Protein AF-A0A1C7N0N5-F1 (afdb_monomer)

pLDDT: mean 73.43, std 24.12, range [35.91, 98.38]

Structure (mmCIF, N/CA/C/O backbone):
data_AF-A0A1C7N0N5-F1
#
_entry.id   AF-A0A1C7N0N5-F1
#
loop_
_atom_site.group_PDB
_atom_site.id
_atom_site.type_symbol
_atom_site.label_atom_id
_atom_site.label_alt_id
_atom_site.label_comp_id
_atom_site.label_asym_id
_atom_site.label_entity_id
_atom_site.label_seq_id
_atom_site.pdbx_PDB_ins_code
_atom_site.Cartn_x
_atom_site.Cartn_y
_atom_site.Cartn_z
_atom_site.occupancy
_atom_site.B_iso_or_equiv
_atom_site.auth_seq_id
_atom_site.auth_comp_id
_atom_site.auth_asym_id
_atom_site.auth_atom_id
_atom_site.pdbx_PDB_model_num
ATOM 1 N N . ASN A 1 1 ? 8.570 -7.344 9.411 1.00 79.69 1 ASN A N 1
ATOM 2 C CA . ASN A 1 1 ? 7.135 -7.336 9.761 1.00 79.69 1 ASN A CA 1
ATOM 3 C C . ASN A 1 1 ? 6.794 -5.935 10.270 1.00 79.69 1 ASN A C 1
ATOM 5 O O . ASN A 1 1 ? 7.453 -5.536 11.221 1.00 79.69 1 ASN A O 1
ATOM 9 N N . PRO A 1 2 ? 5.923 -5.153 9.597 1.00 87.06 2 PRO A N 1
ATOM 10 C CA . PRO A 1 2 ? 5.730 -3.723 9.879 1.00 87.06 2 PRO A CA 1
ATOM 11 C C . PRO A 1 2 ? 4.988 -3.400 11.184 1.00 87.06 2 PRO A C 1
ATOM 13 O O . PRO A 1 2 ? 5.099 -2.277 11.642 1.00 87.06 2 PRO A O 1
ATOM 16 N N . TRP A 1 3 ? 4.263 -4.337 11.790 1.00 93.75 3 TRP A N 1
ATOM 17 C CA . TRP A 1 3 ? 3.596 -4.167 13.089 1.00 93.75 3 TRP A CA 1
ATOM 18 C C . TRP A 1 3 ? 3.550 -5.510 13.817 1.00 93.75 3 TRP A C 1
ATOM 20 O O . TRP A 1 3 ? 3.719 -6.562 13.191 1.00 93.75 3 TRP A O 1
ATOM 30 N N . ARG A 1 4 ? 3.316 -5.501 15.134 1.00 92.75 4 ARG A N 1
ATOM 31 C CA . ARG A 1 4 ? 3.121 -6.748 15.891 1.00 92.75 4 ARG A CA 1
ATOM 32 C C . ARG A 1 4 ? 1.730 -7.312 15.659 1.00 92.75 4 ARG A C 1
ATOM 34 O O . ARG A 1 4 ? 1.590 -8.513 15.439 1.00 92.75 4 ARG A O 1
ATOM 41 N N . LEU A 1 5 ? 0.724 -6.444 15.697 1.00 94.19 5 LEU A N 1
ATOM 42 C CA . LEU A 1 5 ? -0.669 -6.787 15.446 1.00 94.19 5 LEU A CA 1
ATOM 43 C C . LEU A 1 5 ? -1.319 -5.677 14.618 1.00 94.19 5 LEU A C 1
ATOM 45 O O . LEU A 1 5 ? -1.054 -4.500 14.838 1.00 94.19 5 LEU A O 1
ATOM 49 N N . ALA A 1 6 ? -2.182 -6.047 13.672 1.00 92.00 6 ALA A N 1
ATOM 50 C CA . ALA A 1 6 ? -2.980 -5.087 12.912 1.00 92.00 6 ALA A CA 1
ATOM 51 C C . ALA A 1 6 ? -4.173 -4.612 13.760 1.00 92.00 6 ALA A C 1
ATOM 53 O O . ALA A 1 6 ? -5.313 -4.998 13.506 1.00 92.00 6 ALA A O 1
ATOM 54 N N . SER A 1 7 ? -3.881 -3.844 14.809 1.00 93.62 7 SER A N 1
ATOM 55 C CA . SER A 1 7 ? -4.857 -3.385 15.797 1.00 93.62 7 SER A CA 1
ATOM 56 C C . SER A 1 7 ? -4.622 -1.929 16.181 1.00 93.62 7 SER A C 1
ATOM 58 O O . SER A 1 7 ? -3.511 -1.423 16.033 1.00 93.62 7 SER A O 1
ATOM 60 N N . LEU A 1 8 ? -5.663 -1.250 16.668 1.00 93.50 8 LEU A N 1
ATOM 61 C CA . LEU A 1 8 ? -5.609 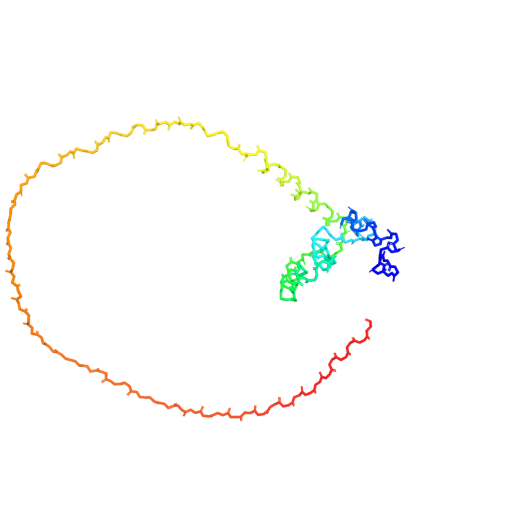0.181 17.003 1.00 93.50 8 LEU A CA 1
ATOM 62 C C . LEU A 1 8 ? -4.710 0.488 18.214 1.00 93.50 8 LEU A C 1
ATOM 64 O O . LEU A 1 8 ? -4.357 1.641 18.444 1.00 93.50 8 LEU A O 1
ATOM 68 N N . GLU A 1 9 ? -4.309 -0.532 18.966 1.00 94.50 9 GLU A N 1
ATOM 69 C CA . GLU A 1 9 ? -3.353 -0.432 20.068 1.00 94.50 9 GLU A CA 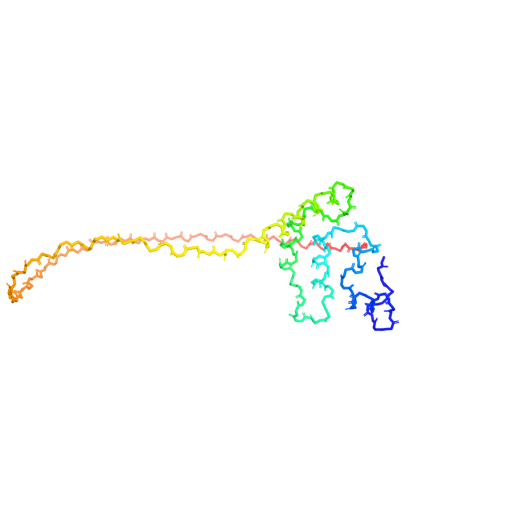1
ATOM 70 C C . GLU A 1 9 ? -1.890 -0.463 19.589 1.00 94.50 9 GLU A C 1
ATOM 72 O O . GLU A 1 9 ? -0.993 -0.116 20.353 1.00 94.50 9 GLU A O 1
ATOM 77 N N . ASP A 1 10 ? -1.621 -0.877 18.343 1.00 95.19 10 ASP A N 1
ATOM 78 C CA . ASP A 1 10 ? -0.271 -0.876 17.770 1.00 95.19 10 ASP A CA 1
ATOM 79 C C . ASP A 1 10 ? 0.016 0.482 17.113 1.00 95.19 10 ASP A C 1
ATOM 81 O O . ASP A 1 10 ? -0.614 0.876 16.126 1.00 95.19 10 ASP A O 1
ATOM 85 N N . GLU A 1 11 ? 1.004 1.200 17.648 1.00 93.50 11 GLU A N 1
ATOM 86 C CA . GLU A 1 11 ? 1.394 2.526 17.159 1.00 93.50 11 GLU A CA 1
ATOM 87 C C . GLU A 1 11 ? 1.794 2.519 15.680 1.00 93.50 11 GLU A C 1
ATOM 89 O O . GLU A 1 11 ? 1.507 3.473 14.954 1.00 93.50 11 GLU A O 1
ATOM 94 N N . THR A 1 12 ? 2.419 1.441 15.197 1.00 93.25 12 THR A N 1
ATOM 95 C CA . THR A 1 12 ? 2.889 1.368 13.809 1.00 93.25 12 THR A CA 1
ATOM 96 C C . THR A 1 12 ? 1.732 1.107 12.852 1.00 93.25 12 THR A C 1
ATOM 98 O O . THR A 1 12 ? 1.683 1.690 11.765 1.00 93.25 12 THR A O 1
ATOM 101 N N . PHE A 1 13 ? 0.756 0.289 13.261 1.00 95.38 13 PHE A N 1
ATOM 102 C CA . PHE A 1 13 ? -0.489 0.126 12.511 1.00 95.38 13 PHE A CA 1
ATOM 103 C C . PHE A 1 13 ? -1.292 1.432 12.473 1.00 95.38 13 PHE A C 1
ATOM 105 O O . PHE A 1 13 ? -1.686 1.874 11.393 1.00 95.38 13 PHE A O 1
ATOM 112 N N . CYS A 1 14 ? -1.450 2.114 13.609 1.00 95.50 14 CYS A N 1
ATOM 113 C CA . CYS A 1 14 ? -2.068 3.441 13.668 1.00 95.50 14 CYS A CA 1
ATOM 114 C C . CYS A 1 14 ? -1.343 4.461 12.780 1.00 95.50 14 CYS A C 1
ATOM 116 O O . CYS A 1 14 ? -1.987 5.203 12.034 1.00 95.50 14 CYS A O 1
ATOM 118 N N . GLY A 1 15 ? -0.009 4.448 12.774 1.00 95.19 15 GLY A N 1
ATOM 119 C CA . GLY A 1 15 ? 0.798 5.266 11.875 1.00 95.19 15 GLY A CA 1
ATOM 120 C C . GLY A 1 15 ? 0.516 4.984 10.396 1.00 95.19 15 GLY A C 1
ATOM 121 O O . GLY A 1 15 ? 0.454 5.917 9.597 1.00 95.19 15 GLY A O 1
ATOM 122 N N . PHE A 1 16 ? 0.283 3.723 10.016 1.00 95.69 16 PHE A N 1
ATOM 123 C CA . PHE A 1 16 ? -0.115 3.366 8.651 1.00 95.69 16 PHE A CA 1
ATOM 124 C C . PHE A 1 16 ? -1.519 3.878 8.295 1.00 95.69 16 PHE A C 1
ATOM 126 O O . PHE A 1 16 ? -1.738 4.325 7.167 1.00 95.69 16 PHE A O 1
ATOM 133 N N . LEU A 1 17 ? -2.462 3.848 9.241 1.00 94.50 17 LEU A N 1
ATOM 134 C CA . LEU A 1 17 ? -3.805 4.398 9.028 1.00 94.50 17 LEU A CA 1
ATOM 135 C C . LEU A 1 17 ? -3.779 5.919 8.829 1.00 94.50 17 LEU A C 1
ATOM 137 O O . LEU A 1 17 ? -4.544 6.440 8.018 1.00 94.50 17 LEU A O 1
ATOM 141 N N . GLN A 1 18 ? -2.885 6.620 9.531 1.00 95.12 18 GLN A N 1
ATOM 142 C CA . GLN A 1 18 ? -2.691 8.066 9.391 1.00 95.12 18 GLN A CA 1
ATOM 143 C C . GLN A 1 18 ? -1.941 8.435 8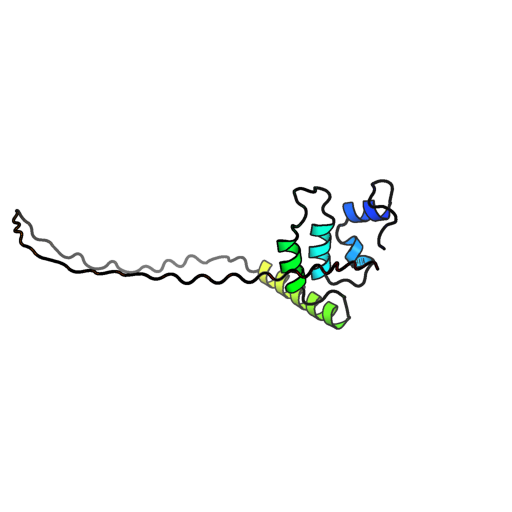.102 1.00 95.12 18 GLN A C 1
ATOM 145 O O . GLN A 1 18 ? -2.371 9.322 7.364 1.00 95.12 18 GLN A O 1
ATOM 150 N N . ASP A 1 19 ? -0.836 7.747 7.801 1.00 95.88 19 ASP A N 1
ATOM 151 C CA . ASP A 1 19 ? -0.086 7.898 6.555 1.00 95.88 19 ASP A CA 1
ATOM 152 C C . ASP A 1 19 ? 0.050 6.549 5.839 1.00 95.88 19 ASP 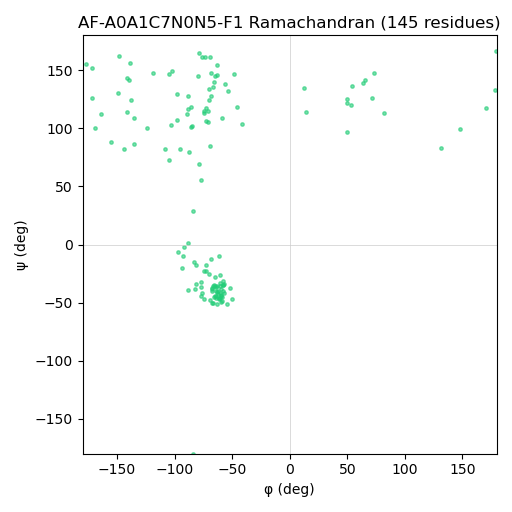A C 1
ATOM 154 O O . ASP A 1 19 ? 0.974 5.776 6.113 1.00 95.88 19 ASP A O 1
ATOM 158 N N . PRO A 1 20 ? -0.778 6.297 4.810 1.00 94.12 20 PRO A N 1
ATOM 159 C CA . PRO A 1 20 ? -0.686 5.073 4.023 1.00 94.12 20 PRO A CA 1
ATOM 160 C C . PRO A 1 20 ? 0.657 4.895 3.292 1.00 94.12 20 PRO A C 1
ATOM 162 O O . PRO A 1 20 ? 0.890 3.852 2.686 1.00 94.12 20 PRO A O 1
ATOM 165 N N . ASN A 1 21 ? 1.534 5.908 3.255 1.00 96.00 21 ASN A N 1
ATOM 166 C CA . ASN A 1 21 ? 2.896 5.785 2.727 1.00 96.00 21 ASN A CA 1
ATOM 167 C C . ASN A 1 21 ? 3.923 5.349 3.773 1.00 96.00 21 ASN A C 1
ATOM 169 O O . ASN A 1 21 ? 5.093 5.235 3.412 1.00 96.00 21 ASN A O 1
ATOM 173 N N . LEU A 1 22 ? 3.529 5.096 5.023 1.00 96.00 22 LEU A N 1
ATOM 174 C CA . LEU A 1 22 ? 4.446 4.661 6.073 1.00 96.00 22 LEU A CA 1
ATOM 175 C C . LEU A 1 22 ? 5.301 3.474 5.614 1.00 96.00 22 LEU A C 1
ATOM 177 O O . LEU A 1 22 ? 6.523 3.532 5.709 1.00 96.00 22 LEU A O 1
ATOM 181 N N . LEU A 1 23 ? 4.681 2.455 5.008 1.00 94.94 23 LEU A N 1
ATOM 182 C CA . LEU A 1 23 ? 5.381 1.264 4.513 1.00 94.94 23 LEU A CA 1
ATOM 183 C C . LEU A 1 23 ? 6.472 1.591 3.484 1.00 94.94 23 LEU A C 1
ATOM 185 O O . LEU A 1 23 ? 7.518 0.957 3.489 1.00 94.94 23 LEU A O 1
ATOM 189 N N . LEU A 1 24 ? 6.266 2.607 2.643 1.00 95.00 24 LEU A N 1
ATOM 190 C CA . LEU A 1 24 ? 7.266 3.069 1.675 1.00 95.00 24 LEU A CA 1
ATOM 191 C C . LEU A 1 24 ? 8.464 3.759 2.347 1.00 95.00 24 LEU A C 1
ATOM 193 O O . LEU A 1 24 ? 9.540 3.820 1.760 1.00 95.00 24 LEU A O 1
ATOM 197 N N . LYS A 1 25 ? 8.269 4.322 3.545 1.00 93.56 25 LYS A N 1
ATOM 198 C CA . LYS A 1 25 ? 9.325 4.982 4.325 1.00 93.56 25 LYS A CA 1
ATOM 199 C C . LYS A 1 25 ? 10.155 3.975 5.116 1.00 93.56 25 LYS A C 1
ATOM 201 O O . LYS A 1 25 ? 11.360 4.158 5.231 1.00 93.56 25 LYS A O 1
ATOM 206 N N . ILE A 1 26 ? 9.512 2.940 5.660 1.00 94.00 26 ILE A N 1
ATOM 207 C CA . ILE A 1 26 ? 10.166 1.953 6.532 1.00 94.00 26 ILE A CA 1
ATOM 208 C C . ILE A 1 26 ? 10.686 0.716 5.788 1.00 94.00 26 ILE A C 1
ATOM 210 O O . ILE A 1 26 ? 11.555 0.022 6.306 1.00 94.00 26 ILE A O 1
ATOM 214 N N . LEU A 1 27 ? 10.176 0.424 4.585 1.00 93.25 27 LEU A N 1
ATOM 215 C CA . LEU A 1 27 ? 10.592 -0.724 3.779 1.00 93.25 27 LEU A CA 1
ATOM 216 C C . LEU A 1 27 ? 11.188 -0.268 2.441 1.00 93.25 27 LEU A C 1
ATOM 218 O O . LEU A 1 27 ? 10.710 0.706 1.853 1.00 93.25 27 LEU A O 1
ATOM 222 N N . PRO A 1 28 ? 12.165 -1.009 1.888 1.00 94.94 28 PRO A N 1
ATOM 223 C CA . PRO A 1 28 ? 12.729 -0.735 0.570 1.00 94.94 28 PRO A CA 1
ATOM 224 C C . PRO A 1 28 ? 11.792 -1.218 -0.551 1.00 94.94 28 PRO A C 1
ATOM 226 O O . PRO A 1 28 ? 12.188 -2.002 -1.406 1.00 94.94 28 PRO A O 1
ATOM 229 N N . ILE A 1 29 ? 10.537 -0.771 -0.561 1.00 96.25 29 ILE A N 1
ATOM 230 C CA . ILE A 1 29 ? 9.518 -1.171 -1.545 1.00 96.25 29 ILE A CA 1
ATOM 231 C C . ILE A 1 29 ? 9.302 -0.090 -2.601 1.00 96.25 29 ILE A C 1
ATOM 233 O O . ILE A 1 29 ? 9.452 1.098 -2.323 1.00 96.25 29 ILE A O 1
ATOM 237 N N . SER A 1 30 ? 8.942 -0.474 -3.823 1.00 96.88 30 SER A N 1
ATOM 238 C CA . SER A 1 30 ? 8.644 0.505 -4.874 1.00 96.88 30 SER A CA 1
ATOM 239 C C . SER A 1 30 ? 7.350 1.285 -4.591 1.00 96.88 30 SER A C 1
ATOM 241 O O . SER A 1 30 ? 6.465 0.852 -3.843 1.00 96.88 30 SER A O 1
ATOM 243 N N . ILE A 1 31 ? 7.188 2.438 -5.245 1.00 96.19 31 ILE A N 1
ATOM 244 C CA . ILE A 1 31 ? 5.938 3.212 -5.226 1.00 96.19 31 ILE A CA 1
ATOM 245 C C . ILE A 1 31 ? 4.787 2.386 -5.802 1.00 96.19 31 ILE A C 1
ATOM 247 O O . ILE A 1 31 ? 3.644 2.526 -5.360 1.00 96.19 31 ILE A O 1
ATOM 251 N N . GLU A 1 32 ? 5.066 1.562 -6.808 1.00 95.88 32 GLU A N 1
ATOM 252 C CA . GLU A 1 32 ? 4.062 0.721 -7.446 1.00 95.88 32 GLU A CA 1
ATOM 253 C C . GLU A 1 32 ? 3.546 -0.351 -6.486 1.00 95.88 32 GLU A C 1
ATOM 255 O O . GLU A 1 32 ? 2.337 -0.419 -6.252 1.00 95.88 32 GLU A O 1
ATOM 260 N N . LEU A 1 33 ? 4.449 -1.088 -5.835 1.00 97.12 33 LEU A N 1
ATOM 261 C CA . LEU A 1 33 ? 4.087 -2.077 -4.828 1.00 97.12 33 LEU A CA 1
ATOM 262 C C . LEU A 1 33 ? 3.351 -1.423 -3.654 1.00 97.12 33 LEU A C 1
ATOM 264 O O . LEU A 1 33 ? 2.319 -1.927 -3.219 1.00 97.12 33 LEU A O 1
ATOM 268 N N . ASN A 1 34 ? 3.795 -0.249 -3.198 1.00 97.06 34 ASN A N 1
ATOM 269 C CA . ASN A 1 34 ? 3.108 0.496 -2.142 1.00 97.06 34 ASN A CA 1
ATOM 270 C C . ASN A 1 34 ? 1.638 0.811 -2.499 1.00 97.06 34 ASN A C 1
ATOM 272 O O . ASN A 1 34 ? 0.769 0.796 -1.630 1.00 97.06 34 ASN A O 1
ATOM 276 N N . ARG A 1 35 ? 1.308 1.056 -3.776 1.00 96.69 35 ARG A N 1
ATOM 277 C CA . ARG A 1 35 ? -0.097 1.236 -4.202 1.00 96.69 35 ARG A CA 1
ATOM 278 C C . ARG A 1 35 ? -0.913 -0.047 -4.069 1.00 96.69 35 ARG A C 1
ATOM 280 O O . ARG A 1 35 ? -2.096 0.039 -3.744 1.00 96.69 35 ARG A O 1
ATOM 287 N N . ILE A 1 36 ? -0.300 -1.200 -4.324 1.00 97.88 36 ILE A N 1
ATOM 288 C CA . ILE A 1 36 ? -0.932 -2.512 -4.155 1.00 97.88 36 ILE A CA 1
ATOM 289 C C . ILE A 1 36 ? -1.138 -2.788 -2.661 1.00 97.88 36 ILE A C 1
ATOM 291 O O . ILE A 1 36 ? -2.255 -3.091 -2.251 1.00 97.88 36 ILE A O 1
ATOM 295 N N . LEU A 1 37 ? -0.114 -2.577 -1.828 1.00 96.88 37 LEU A N 1
ATOM 296 C CA . LEU A 1 37 ? -0.194 -2.794 -0.378 1.00 96.88 37 LEU A CA 1
ATOM 297 C C . LEU A 1 37 ? -1.296 -1.959 0.282 1.00 96.88 37 LEU A C 1
ATOM 299 O O . LEU A 1 37 ? -2.049 -2.480 1.097 1.00 96.88 37 LEU A O 1
ATOM 303 N N . LYS A 1 38 ? -1.479 -0.698 -0.128 1.00 96.38 38 LYS A N 1
ATOM 304 C CA . LYS A 1 38 ? -2.592 0.146 0.352 1.00 96.38 38 LYS A CA 1
ATOM 305 C C . LYS A 1 38 ? -3.975 -0.444 0.084 1.00 96.38 38 LYS A C 1
ATOM 307 O O . LYS A 1 38 ? -4.912 -0.177 0.827 1.00 96.38 38 LYS A O 1
ATOM 312 N N . ARG A 1 39 ? -4.123 -1.197 -1.007 1.00 97.50 39 ARG A N 1
ATOM 313 C CA . ARG A 1 39 ? -5.380 -1.859 -1.375 1.00 97.50 39 ARG A CA 1
ATOM 314 C C . ARG A 1 39 ? -5.572 -3.174 -0.617 1.00 97.50 39 ARG A C 1
ATOM 316 O O . ARG A 1 39 ? -6.706 -3.508 -0.289 1.00 97.50 39 ARG A O 1
ATOM 323 N N . ILE A 1 40 ? -4.482 -3.890 -0.332 1.00 96.81 40 ILE A N 1
ATOM 324 C CA . ILE A 1 40 ? -4.486 -5.111 0.489 1.00 96.81 40 ILE A CA 1
ATOM 325 C C . ILE A 1 40 ? -4.842 -4.770 1.938 1.00 96.81 40 ILE A C 1
ATOM 327 O O . ILE A 1 40 ? -5.767 -5.349 2.499 1.00 96.81 40 ILE A O 1
ATOM 331 N N . PHE A 1 41 ? -4.168 -3.780 2.522 1.00 95.06 41 PHE A N 1
ATOM 332 C CA . PHE A 1 41 ? -4.379 -3.341 3.904 1.00 95.06 41 PHE A CA 1
ATOM 333 C C . PHE A 1 41 ? -5.533 -2.338 4.045 1.00 95.06 41 PHE A C 1
ATOM 335 O O . PHE A 1 41 ? -5.528 -1.485 4.930 1.00 95.06 41 PHE A O 1
ATOM 342 N N . CYS A 1 42 ? -6.534 -2.422 3.165 1.00 94.19 42 CYS A N 1
ATOM 343 C CA . CYS A 1 42 ? -7.755 -1.644 3.315 1.00 94.19 42 CYS A CA 1
ATOM 344 C C . CYS A 1 42 ? -8.547 -2.158 4.530 1.00 94.19 42 CYS A C 1
ATOM 346 O O . CYS A 1 42 ? -8.810 -3.363 4.636 1.00 94.19 42 CYS A O 1
ATOM 348 N N . LEU A 1 43 ? -8.918 -1.237 5.430 1.00 92.62 43 LEU A N 1
ATOM 349 C CA . LEU A 1 43 ? -9.694 -1.543 6.637 1.00 92.62 43 LEU A CA 1
ATOM 350 C C . LEU A 1 43 ? -11.057 -2.143 6.299 1.00 92.62 43 LEU A C 1
ATOM 352 O O . LEU A 1 43 ? -11.443 -3.155 6.873 1.00 92.62 43 LEU A O 1
ATOM 356 N N . ASP A 1 44 ? -11.756 -1.531 5.344 1.00 94.31 44 ASP A N 1
ATOM 357 C CA . ASP A 1 44 ? -13.056 -2.003 4.888 1.00 94.31 44 ASP A CA 1
ATOM 358 C C . ASP A 1 44 ? -12.878 -3.262 4.017 1.00 94.31 44 ASP A C 1
ATOM 360 O O . ASP A 1 44 ? -12.293 -3.175 2.928 1.00 94.31 44 ASP A O 1
ATOM 364 N N . PRO A 1 45 ? -13.370 -4.433 4.462 1.00 94.12 45 PRO A N 1
ATOM 365 C CA . PRO A 1 45 ? -13.225 -5.679 3.721 1.00 94.12 45 PRO A CA 1
ATOM 366 C C . PRO A 1 45 ? -13.964 -5.656 2.378 1.00 94.12 45 PRO A C 1
ATOM 368 O O . PRO A 1 45 ? -13.500 -6.298 1.440 1.00 94.12 45 PRO A O 1
ATOM 371 N N . HIS A 1 46 ? -15.051 -4.888 2.239 1.00 96.06 46 HIS A N 1
ATOM 372 C CA . HIS A 1 46 ? -15.798 -4.782 0.981 1.00 96.06 46 HIS A CA 1
ATOM 373 C C . HIS A 1 46 ? -15.074 -3.928 -0.064 1.00 96.06 46 HIS A C 1
ATOM 375 O O . HIS A 1 46 ? -15.3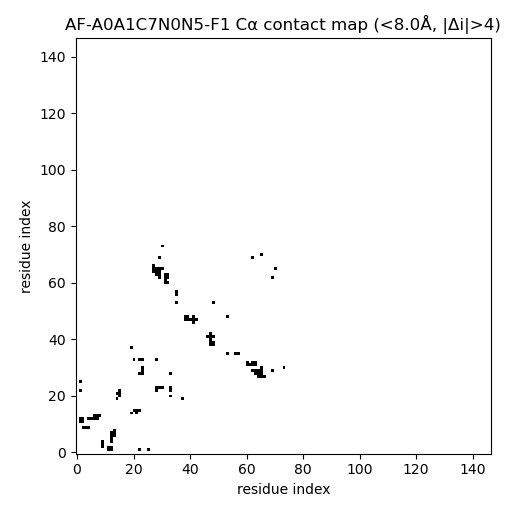15 -4.066 -1.261 1.00 96.06 46 HIS A O 1
ATOM 381 N N . ARG A 1 47 ? -14.172 -3.045 0.377 1.00 95.94 47 ARG A N 1
ATOM 382 C CA . ARG A 1 47 ? -13.342 -2.202 -0.500 1.00 95.94 47 ARG A CA 1
ATOM 383 C C . ARG A 1 47 ? -11.946 -2.773 -0.734 1.00 95.94 47 ARG A C 1
ATOM 385 O O . ARG A 1 47 ? -11.180 -2.209 -1.523 1.00 95.94 47 ARG A O 1
ATOM 392 N N . ARG A 1 48 ? -11.601 -3.856 -0.037 1.00 97.25 48 ARG A N 1
ATOM 393 C CA . ARG A 1 48 ? -10.327 -4.556 -0.183 1.00 97.25 48 ARG A CA 1
ATOM 394 C C . ARG A 1 48 ? -10.218 -5.159 -1.584 1.00 97.25 48 ARG A C 1
ATOM 396 O O . ARG A 1 48 ? -11.205 -5.582 -2.173 1.00 97.25 48 ARG A O 1
ATOM 403 N N . ILE A 1 49 ? -9.000 -5.170 -2.121 1.00 98.00 49 ILE A N 1
ATOM 404 C CA . ILE A 1 49 ? -8.708 -5.749 -3.441 1.00 98.00 49 ILE A CA 1
ATOM 405 C C . ILE A 1 49 ? -9.137 -7.220 -3.520 1.00 98.00 49 ILE A C 1
ATOM 407 O O . ILE A 1 49 ? -8.894 -7.983 -2.584 1.00 98.00 49 ILE A O 1
ATOM 411 N N . THR A 1 50 ? -9.742 -7.619 -4.641 1.00 98.00 50 THR A N 1
ATOM 412 C CA . THR A 1 50 ? -10.059 -9.029 -4.914 1.00 98.00 50 THR A CA 1
ATOM 413 C C . THR A 1 50 ? -8.805 -9.794 -5.336 1.00 98.00 50 THR A C 1
ATOM 415 O O . THR A 1 50 ? -7.812 -9.196 -5.754 1.00 98.00 50 THR A O 1
ATOM 418 N N . LEU A 1 51 ? -8.834 -11.126 -5.259 1.00 98.12 51 LEU A N 1
ATOM 419 C CA . LEU A 1 51 ? -7.693 -11.949 -5.673 1.00 98.12 51 LEU A CA 1
ATOM 420 C C . LEU A 1 51 ? -7.373 -11.797 -7.168 1.00 98.12 51 LEU A C 1
ATOM 422 O O . LEU A 1 51 ? -6.202 -11.665 -7.516 1.00 98.12 51 LEU A O 1
ATOM 426 N N . ASP A 1 52 ? -8.387 -11.717 -8.033 1.00 98.25 52 ASP A N 1
ATOM 427 C CA . ASP A 1 52 ? -8.190 -11.526 -9.478 1.00 98.25 52 ASP A CA 1
ATOM 428 C C . ASP A 1 52 ? -7.531 -10.177 -9.789 1.00 98.25 52 ASP A C 1
ATOM 430 O O . ASP A 1 52 ? -6.582 -10.079 -10.573 1.00 98.25 52 ASP A O 1
ATOM 434 N N . GLU A 1 53 ? -8.003 -9.114 -9.132 1.00 97.94 53 GLU A N 1
ATOM 435 C CA . GLU A 1 53 ? -7.448 -7.773 -9.290 1.00 97.94 53 GLU A CA 1
ATOM 436 C C . GLU A 1 53 ? -6.024 -7.696 -8.720 1.00 97.94 53 GLU A C 1
ATOM 438 O O . GLU A 1 53 ? -5.151 -7.046 -9.304 1.00 97.94 53 GLU A O 1
ATOM 443 N N . LEU A 1 54 ? -5.771 -8.379 -7.600 1.00 98.38 54 LEU A N 1
ATOM 444 C CA . LEU A 1 54 ? -4.451 -8.490 -6.994 1.00 98.38 54 LEU A CA 1
ATOM 445 C C . LEU A 1 54 ? -3.477 -9.205 -7.928 1.00 98.38 54 LEU A C 1
ATOM 447 O O . LEU A 1 54 ? -2.415 -8.650 -8.209 1.00 98.38 54 LEU A O 1
AT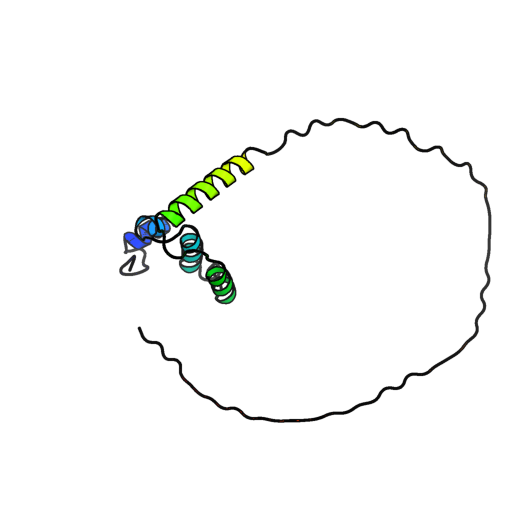OM 451 N N . HIS A 1 55 ? -3.852 -10.374 -8.451 1.00 98.31 55 HIS A N 1
ATOM 452 C CA . HIS A 1 55 ? -3.045 -11.133 -9.402 1.00 98.31 55 HIS A CA 1
ATOM 453 C C . HIS A 1 55 ? -2.688 -10.261 -10.606 1.00 98.31 55 HIS A C 1
ATOM 455 O O . HIS A 1 55 ? -1.514 -10.044 -10.898 1.00 98.31 55 HIS A O 1
ATOM 461 N N . ALA A 1 56 ? -3.690 -9.628 -11.220 1.00 98.19 56 ALA A N 1
ATOM 462 C CA . ALA A 1 56 ? -3.475 -8.759 -12.366 1.00 98.19 56 ALA A CA 1
ATOM 463 C C . ALA A 1 56 ? -2.559 -7.558 -12.051 1.00 98.19 56 ALA A C 1
ATOM 465 O O . ALA A 1 56 ? -1.843 -7.078 -12.931 1.00 98.19 56 ALA A O 1
ATOM 466 N N . ARG A 1 57 ? -2.584 -7.015 -10.828 1.00 97.88 57 ARG A N 1
ATOM 467 C CA . ARG A 1 57 ? -1.677 -5.925 -10.428 1.00 97.88 57 ARG A CA 1
ATOM 468 C C . ARG A 1 57 ? -0.264 -6.403 -10.150 1.00 97.88 57 ARG A C 1
ATOM 470 O O . ARG A 1 57 ? 0.666 -5.728 -10.573 1.00 97.88 57 ARG A O 1
ATOM 477 N N . ILE A 1 58 ? -0.108 -7.538 -9.479 1.00 97.81 58 ILE A N 1
ATOM 478 C CA . ILE A 1 58 ? 1.201 -8.138 -9.217 1.00 97.81 58 ILE A CA 1
ATOM 479 C C . ILE A 1 58 ? 1.880 -8.487 -10.543 1.00 97.81 58 ILE A C 1
ATOM 481 O O . ILE A 1 58 ? 3.025 -8.099 -10.737 1.00 97.81 58 ILE A O 1
ATOM 485 N N . SER A 1 59 ? 1.166 -9.104 -11.493 1.00 97.75 59 SER A N 1
ATOM 486 C CA . SER A 1 59 ? 1.719 -9.441 -12.815 1.00 97.75 59 SER A CA 1
ATOM 487 C C . SER A 1 59 ? 2.181 -8.221 -13.618 1.00 97.75 59 SER A C 1
ATOM 489 O O . SER A 1 59 ? 3.047 -8.348 -14.476 1.00 97.75 59 SER A O 1
ATOM 491 N N . ARG A 1 60 ? 1.598 -7.041 -13.372 1.00 97.06 60 ARG A N 1
ATOM 492 C CA . ARG A 1 60 ? 1.993 -5.784 -14.030 1.00 97.06 60 ARG A CA 1
ATOM 493 C C . ARG A 1 60 ? 3.034 -4.990 -13.244 1.00 97.06 60 ARG A C 1
ATOM 495 O O . ARG A 1 60 ? 3.544 -4.011 -13.778 1.00 97.06 60 ARG A O 1
ATOM 502 N N . CYS A 1 61 ? 3.320 -5.373 -12.001 1.00 96.81 61 CYS A N 1
ATOM 503 C CA . CYS A 1 61 ? 4.251 -4.648 -11.157 1.00 96.81 61 CYS A CA 1
ATOM 504 C C . CYS A 1 61 ? 5.682 -4.915 -11.625 1.00 96.81 61 CYS A C 1
ATOM 506 O O . CYS A 1 61 ? 6.174 -6.037 -11.529 1.00 96.81 61 CYS A O 1
ATOM 508 N N . ALA A 1 62 ? 6.350 -3.882 -12.137 1.00 95.06 62 ALA A N 1
ATOM 509 C CA . ALA A 1 62 ? 7.678 -4.030 -12.732 1.00 95.06 62 ALA A CA 1
ATOM 510 C C . ALA A 1 62 ? 8.778 -4.173 -11.671 1.00 95.06 62 ALA A C 1
ATOM 512 O O . ALA A 1 62 ? 9.788 -4.843 -11.886 1.00 95.06 62 ALA A O 1
ATOM 513 N N . HIS A 1 63 ? 8.588 -3.534 -10.515 1.00 95.38 63 HIS A N 1
ATOM 514 C CA . HIS A 1 63 ? 9.574 -3.503 -9.442 1.00 95.38 63 HIS A CA 1
ATOM 515 C C . HIS A 1 63 ? 8.891 -3.692 -8.094 1.00 95.38 63 HIS A C 1
ATOM 517 O O . HIS A 1 63 ? 8.026 -2.902 -7.728 1.00 95.38 63 HIS A O 1
ATOM 523 N N . PHE A 1 64 ? 9.317 -4.689 -7.320 1.00 95.31 64 PHE A N 1
ATOM 524 C CA . PHE A 1 64 ? 8.847 -4.888 -5.945 1.00 95.31 64 PHE A CA 1
ATOM 525 C C . PHE A 1 64 ? 9.703 -4.107 -4.943 1.00 95.31 64 PHE A C 1
ATOM 527 O O . PHE A 1 64 ? 9.181 -3.471 -4.028 1.00 95.31 64 PHE A O 1
ATOM 534 N N . THR A 1 65 ? 11.014 -4.085 -5.178 1.00 95.88 65 THR A N 1
ATOM 535 C CA . THR A 1 65 ? 12.013 -3.454 -4.311 1.00 95.88 65 THR A CA 1
ATOM 536 C C . THR A 1 65 ? 12.496 -2.140 -4.913 1.00 95.88 65 THR A C 1
ATOM 538 O O . THR A 1 65 ? 12.594 -1.988 -6.132 1.00 95.88 65 THR A O 1
ATOM 541 N N . ARG A 1 66 ? 12.818 -1.177 -4.054 1.00 94.12 66 ARG A N 1
ATOM 542 C CA . ARG A 1 66 ? 13.265 0.159 -4.444 1.00 94.12 66 ARG A CA 1
ATOM 543 C C . ARG A 1 66 ? 14.789 0.259 -4.473 1.00 94.12 66 ARG A C 1
ATOM 545 O O . ARG A 1 66 ? 15.402 0.722 -3.515 1.00 94.12 66 ARG A O 1
ATOM 552 N N . THR A 1 67 ? 15.401 -0.179 -5.570 1.00 95.50 67 THR A N 1
ATOM 553 C CA . THR A 1 67 ? 16.846 0.006 -5.809 1.00 95.50 67 THR A CA 1
ATOM 554 C C . THR A 1 67 ? 17.151 1.438 -6.282 1.00 95.50 67 THR A C 1
ATOM 556 O O . THR A 1 67 ? 16.227 2.143 -6.706 1.00 95.50 67 THR A O 1
ATOM 559 N N . PRO A 1 68 ? 18.416 1.903 -6.253 1.00 94.31 68 PRO A N 1
ATOM 560 C CA . PRO A 1 68 ? 18.790 3.227 -6.760 1.00 94.31 68 PRO A CA 1
ATOM 561 C C . PRO A 1 68 ? 18.309 3.504 -8.193 1.00 94.31 68 PRO A C 1
ATOM 563 O O . PRO A 1 68 ? 17.852 4.606 -8.499 1.00 94.31 68 PRO A O 1
ATOM 566 N N . GLU A 1 69 ? 18.334 2.499 -9.065 1.00 94.81 69 GLU A N 1
ATOM 567 C CA . GLU A 1 69 ? 17.860 2.581 -10.451 1.00 94.81 69 GLU A CA 1
ATOM 568 C C . GLU A 1 69 ? 16.347 2.819 -10.499 1.00 94.81 69 GLU A C 1
ATOM 570 O O . GLU A 1 69 ? 15.872 3.715 -11.203 1.00 94.81 69 GLU A O 1
ATOM 575 N N . VAL A 1 70 ? 15.589 2.073 -9.689 1.00 95.31 70 VAL A N 1
ATOM 576 C CA . VAL A 1 70 ? 14.133 2.225 -9.569 1.00 95.31 70 VAL A CA 1
ATOM 577 C C . VAL A 1 70 ? 13.780 3.609 -9.023 1.00 95.31 70 VAL A C 1
ATOM 579 O O . VAL A 1 70 ? 12.877 4.258 -9.549 1.00 95.31 70 VAL A O 1
ATOM 582 N N . ILE A 1 71 ? 14.525 4.122 -8.035 1.00 94.69 71 ILE A N 1
ATOM 583 C CA . ILE A 1 71 ? 14.334 5.483 -7.498 1.00 94.69 71 ILE A CA 1
ATOM 584 C C . ILE A 1 71 ? 14.497 6.528 -8.604 1.00 94.69 71 ILE A C 1
ATOM 586 O O . ILE A 1 71 ? 13.682 7.453 -8.715 1.00 94.69 71 ILE A O 1
ATOM 590 N N . ARG A 1 72 ? 15.535 6.392 -9.439 1.00 94.75 72 ARG A N 1
ATOM 591 C CA . ARG A 1 72 ? 15.774 7.302 -10.569 1.00 94.75 72 ARG A CA 1
ATOM 592 C C . ARG A 1 72 ? 14.619 7.256 -11.567 1.00 94.75 72 ARG A C 1
ATOM 594 O O . ARG A 1 72 ? 14.111 8.314 -11.946 1.00 94.75 72 ARG A O 1
ATOM 601 N N . TYR A 1 73 ? 14.169 6.059 -11.943 1.00 94.25 73 TYR A N 1
ATOM 602 C CA . TYR A 1 73 ? 13.032 5.876 -12.847 1.00 94.25 73 TYR A CA 1
ATOM 603 C C . TYR A 1 73 ? 11.744 6.498 -12.292 1.00 94.25 73 TYR A C 1
ATOM 605 O O . TYR A 1 73 ? 11.082 7.289 -12.968 1.00 94.25 73 TYR A O 1
ATOM 613 N N . GLU A 1 74 ? 11.406 6.206 -11.038 1.00 93.75 74 GLU A N 1
ATOM 614 C CA . GLU A 1 74 ? 10.229 6.757 -10.370 1.00 93.75 74 GLU A CA 1
ATOM 615 C C . GLU A 1 74 ? 10.268 8.286 -10.306 1.00 93.75 74 GLU A C 1
ATOM 617 O O . GLU A 1 74 ? 9.266 8.946 -10.594 1.00 93.75 74 GLU A O 1
ATOM 622 N N . THR A 1 75 ? 11.429 8.857 -9.973 1.00 93.75 75 THR A N 1
ATOM 623 C CA . THR A 1 75 ? 11.640 10.310 -9.925 1.00 93.75 75 THR A CA 1
ATOM 624 C C . THR A 1 75 ? 11.367 10.939 -11.289 1.00 93.75 75 THR A C 1
ATOM 626 O O . THR A 1 75 ? 10.584 11.887 -11.391 1.00 93.75 75 THR A O 1
ATOM 629 N N . MET A 1 76 ? 11.936 10.369 -12.354 1.00 93.06 76 MET A N 1
ATOM 630 C CA . MET A 1 76 ? 11.709 10.821 -13.727 1.00 93.06 76 MET A CA 1
ATOM 631 C C . MET A 1 76 ? 10.223 10.735 -14.121 1.00 93.06 76 MET A C 1
ATOM 633 O O . MET A 1 76 ? 9.662 11.691 -14.665 1.00 93.06 76 MET A O 1
ATOM 637 N N . MET A 1 77 ? 9.545 9.633 -13.788 1.00 89.19 77 MET A N 1
ATOM 638 C CA . MET A 1 77 ? 8.118 9.449 -14.082 1.00 89.19 77 MET A CA 1
ATOM 639 C C . MET A 1 77 ? 7.218 10.452 -13.345 1.00 89.19 77 MET A C 1
ATOM 641 O O . MET A 1 77 ? 6.260 10.979 -13.922 1.00 89.19 77 MET A O 1
ATOM 645 N N . LEU A 1 78 ? 7.517 10.763 -12.081 1.00 89.50 78 LEU A N 1
ATOM 646 C CA . LEU A 1 78 ? 6.751 11.734 -11.292 1.00 89.50 78 LEU A CA 1
ATOM 647 C C . LEU A 1 78 ? 6.896 13.167 -11.823 1.00 89.50 78 LEU A C 1
ATOM 649 O O . LEU A 1 78 ? 5.902 13.899 -11.884 1.00 89.50 78 LEU A O 1
ATOM 653 N N . LEU A 1 79 ? 8.099 13.563 -12.249 1.00 88.12 79 LEU A N 1
ATOM 654 C CA . LEU A 1 79 ? 8.343 14.874 -12.862 1.00 88.12 79 LEU A CA 1
ATOM 655 C C . LEU A 1 79 ? 7.559 15.038 -14.173 1.00 88.12 79 LEU A C 1
ATOM 657 O O . LEU A 1 79 ? 6.912 16.066 -14.387 1.00 88.12 79 LEU A O 1
ATOM 661 N N . ASN A 1 80 ? 7.524 13.998 -15.009 1.00 81.56 80 ASN A N 1
ATOM 662 C CA . ASN A 1 80 ? 6.763 14.014 -16.261 1.00 81.56 80 ASN A CA 1
ATOM 663 C C . ASN A 1 80 ? 5.252 14.146 -16.018 1.00 81.56 80 ASN A C 1
ATOM 665 O O . ASN A 1 80 ? 4.558 14.862 -16.744 1.00 81.56 80 ASN A O 1
ATOM 669 N N . LYS A 1 81 ? 4.729 13.519 -14.956 1.00 74.81 81 LYS A N 1
ATOM 670 C CA . LYS A 1 81 ? 3.321 13.656 -14.561 1.00 74.81 81 LYS A CA 1
ATOM 671 C C . LYS A 1 81 ? 2.970 15.081 -14.111 1.00 74.81 81 LYS A C 1
ATOM 673 O O . LYS A 1 81 ? 1.867 15.539 -14.403 1.00 74.81 81 LYS A O 1
ATOM 678 N N . LYS A 1 82 ? 3.891 15.798 -13.452 1.00 65.25 82 LYS A N 1
ATOM 679 C CA . LYS A 1 82 ? 3.703 17.218 -13.090 1.00 65.25 82 LYS A CA 1
ATOM 680 C C . LYS A 1 82 ? 3.617 18.117 -14.328 1.00 65.25 82 LYS A C 1
ATOM 682 O O . LYS A 1 82 ? 2.685 18.909 -14.408 1.00 65.25 82 LYS A O 1
ATOM 687 N N . LYS A 1 83 ? 4.492 17.925 -15.323 1.00 61.78 83 LYS A N 1
ATOM 688 C CA . LYS A 1 83 ? 4.484 18.700 -16.584 1.00 61.78 83 LYS A CA 1
ATOM 689 C C . LYS A 1 83 ? 3.207 18.505 -17.417 1.00 61.78 83 LYS A C 1
ATOM 691 O O . LYS A 1 83 ? 2.714 19.450 -18.018 1.00 61.78 83 LYS A O 1
ATOM 696 N N . LYS A 1 84 ? 2.624 17.300 -17.422 1.00 58.12 84 LYS A N 1
ATOM 697 C CA . LYS A 1 84 ? 1.339 17.034 -18.104 1.00 58.12 84 LYS A CA 1
ATOM 698 C C . LYS A 1 84 ? 0.127 17.633 -17.375 1.00 58.12 84 LYS A C 1
ATOM 700 O O . LYS A 1 84 ? -0.903 17.858 -17.996 1.00 58.12 84 LYS A O 1
ATOM 705 N N . LYS A 1 85 ? 0.231 17.902 -16.066 1.00 55.31 85 LYS A N 1
ATOM 706 C CA . LYS A 1 85 ? -0.855 18.491 -15.259 1.00 55.31 85 LYS A CA 1
ATOM 707 C C . LYS A 1 85 ? -0.948 20.021 -15.412 1.00 55.31 85 LYS A C 1
ATOM 709 O O . LYS A 1 85 ? -1.995 20.575 -15.103 1.00 55.31 85 LYS A O 1
ATOM 714 N N . THR A 1 86 ? 0.105 20.678 -15.912 1.00 51.16 86 THR A N 1
ATOM 715 C CA . THR A 1 86 ? 0.164 22.133 -16.169 1.00 51.16 86 THR A CA 1
ATOM 716 C C . THR A 1 86 ? -0.259 22.532 -17.587 1.00 51.16 86 THR A C 1
ATOM 718 O O . THR A 1 86 ? -0.331 23.717 -17.880 1.00 51.16 86 THR A O 1
ATOM 721 N N . MET A 1 87 ? -0.585 21.572 -18.460 1.00 58.19 87 MET A N 1
ATOM 722 C CA . MET A 1 87 ? -1.194 21.826 -19.771 1.00 58.19 87 MET A CA 1
ATOM 723 C C . MET A 1 87 ? -2.687 21.458 -19.737 1.00 58.19 87 MET A C 1
ATOM 725 O O . MET A 1 87 ? -3.104 20.442 -20.284 1.00 58.19 87 MET A O 1
ATOM 729 N N . LYS A 1 88 ? -3.508 22.265 -19.057 1.00 55.44 88 LYS A N 1
ATOM 730 C CA . LYS A 1 88 ? -4.963 22.322 -19.286 1.00 55.44 88 LYS A CA 1
ATOM 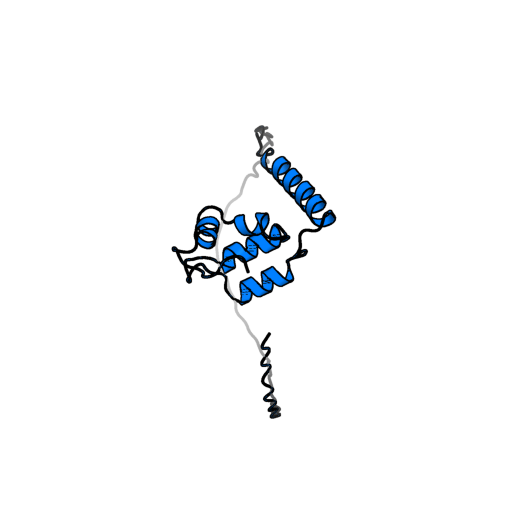731 C C . LYS A 1 88 ? -5.280 23.651 -19.986 1.00 55.44 88 LYS A C 1
ATOM 733 O O . LYS A 1 88 ? -5.560 24.642 -19.334 1.00 55.44 88 LYS A O 1
ATOM 738 N N . ILE A 1 89 ? -5.089 23.624 -21.306 1.00 58.78 89 ILE A N 1
ATOM 739 C CA . ILE A 1 89 ? -5.680 24.410 -22.409 1.00 58.78 89 ILE A CA 1
ATOM 740 C C . ILE A 1 89 ? -6.452 25.695 -22.027 1.00 58.78 89 ILE A C 1
ATOM 742 O O . ILE A 1 89 ? -7.566 25.617 -21.516 1.00 58.78 89 ILE A O 1
ATOM 746 N N . GLN A 1 90 ? -5.927 26.858 -22.434 1.00 55.31 90 GLN A N 1
ATOM 747 C CA . GLN A 1 90 ? -6.756 27.954 -22.951 1.00 55.31 90 GLN A CA 1
ATOM 748 C C . GLN A 1 90 ? -6.877 27.711 -24.464 1.00 55.31 90 GLN A C 1
ATOM 750 O O . GLN A 1 90 ? -5.872 27.744 -25.171 1.00 55.31 90 GLN A O 1
ATOM 755 N N . LEU A 1 91 ? -8.075 27.388 -24.950 1.00 50.41 91 LEU A N 1
ATOM 756 C CA . LEU A 1 91 ? -8.355 27.219 -26.376 1.00 50.41 91 LEU A CA 1
ATOM 757 C C . LEU A 1 91 ? -8.673 28.613 -26.946 1.00 50.41 91 LEU A C 1
ATOM 759 O O . LEU A 1 91 ? -9.634 29.221 -26.472 1.00 50.41 91 LEU A O 1
ATOM 763 N N . PRO A 1 92 ? -7.910 29.168 -27.905 1.00 48.53 92 PRO A N 1
ATOM 764 C CA . PRO A 1 92 ? -8.371 30.346 -28.616 1.00 48.53 92 PRO A CA 1
ATOM 765 C C . PRO A 1 92 ? -9.487 29.907 -29.567 1.00 48.53 92 PRO A C 1
ATOM 767 O O . PRO A 1 92 ? -9.270 29.088 -30.458 1.00 48.53 92 PRO A O 1
ATOM 770 N N . SER A 1 93 ? -10.693 30.426 -29.354 1.00 51.53 93 SER A N 1
ATOM 771 C CA . SER A 1 93 ? -11.810 30.274 -30.282 1.00 51.53 93 SER A CA 1
ATOM 772 C C . SER A 1 93 ? -11.526 31.073 -31.557 1.00 51.53 93 SER A C 1
ATOM 774 O O . SER A 1 93 ? -11.953 32.217 -31.675 1.00 51.53 93 SER A O 1
ATOM 776 N N . THR A 1 94 ? -10.797 30.511 -32.520 1.00 47.50 94 THR A N 1
ATOM 777 C CA . THR A 1 94 ? -10.785 31.039 -33.890 1.00 47.50 94 THR A CA 1
ATOM 778 C C . THR A 1 94 ? -11.969 30.443 -34.644 1.00 47.50 94 THR A C 1
ATOM 780 O O . THR A 1 94 ? -11.959 29.281 -35.042 1.00 47.50 94 THR A O 1
ATOM 783 N N . GLN A 1 95 ? -13.020 31.248 -34.796 1.00 55.59 95 GLN A N 1
ATOM 784 C CA . GLN A 1 95 ? -14.113 31.003 -35.733 1.00 55.59 95 GLN A CA 1
ATOM 785 C C . GLN A 1 95 ? -13.525 30.918 -37.150 1.00 55.59 95 GLN A C 1
ATOM 787 O O . GLN A 1 95 ? -13.052 31.918 -37.686 1.00 55.59 95 GLN A O 1
ATOM 792 N N . LEU A 1 96 ? -13.504 29.721 -37.735 1.00 45.59 96 LEU A N 1
ATOM 793 C CA . LEU A 1 96 ? -13.293 29.539 -39.169 1.00 45.59 96 LEU A CA 1
ATOM 794 C C . LEU A 1 96 ? -14.657 29.683 -39.841 1.00 45.59 96 LEU A C 1
ATOM 796 O O . LEU A 1 96 ? -15.478 28.771 -39.781 1.00 45.59 96 LEU A O 1
ATOM 800 N N . ASP A 1 97 ? -14.898 30.854 -40.418 1.00 58.03 97 ASP A N 1
ATOM 801 C CA . ASP A 1 97 ? -16.086 31.139 -41.215 1.00 58.03 97 ASP A CA 1
ATOM 802 C C . ASP A 1 97 ? -15.951 30.405 -42.562 1.00 58.03 97 ASP A C 1
ATOM 804 O O . ASP A 1 97 ? -15.103 30.748 -43.389 1.00 58.03 97 ASP A O 1
ATOM 808 N N . LEU A 1 98 ? -16.712 29.322 -42.751 1.00 56.81 98 LEU A N 1
ATOM 809 C CA . LEU A 1 98 ? -16.815 28.617 -44.032 1.00 56.81 98 LEU A CA 1
ATOM 810 C C . LEU A 1 98 ? -18.084 29.093 -44.759 1.00 56.81 98 LEU A C 1
ATOM 812 O O . LEU A 1 98 ? -19.164 29.033 -44.167 1.00 56.81 98 LEU A O 1
ATOM 816 N N . PRO A 1 99 ? -18.009 29.500 -46.042 1.00 51.12 99 PRO A N 1
ATOM 817 C CA . PRO A 1 99 ? -19.200 29.868 -46.796 1.00 51.12 99 PRO A CA 1
ATOM 818 C C . PRO A 1 99 ? -20.096 28.642 -47.029 1.00 51.12 99 PRO A C 1
ATOM 820 O O . PRO A 1 99 ? -19.625 27.557 -47.375 1.00 51.12 99 PRO A O 1
ATOM 823 N N . SER A 1 100 ? -21.403 28.826 -46.826 1.00 57.78 100 SER A N 1
ATOM 824 C CA . SER A 1 100 ? -22.419 27.783 -47.010 1.00 57.78 100 SER A CA 1
ATOM 825 C C . SER A 1 100 ? -22.501 27.305 -48.470 1.00 57.78 100 SER A C 1
ATOM 827 O O . SER A 1 100 ? -22.344 28.119 -49.383 1.00 57.78 100 SER A O 1
ATOM 829 N N . PRO A 1 101 ? -22.784 26.010 -48.718 1.00 60.53 101 PRO A N 1
ATOM 830 C CA . PRO A 1 101 ? -22.962 25.492 -50.071 1.00 60.53 101 PRO A CA 1
ATOM 831 C C . PRO A 1 101 ? -24.248 26.045 -50.722 1.00 60.53 101 PRO A C 1
ATOM 833 O O . PRO A 1 101 ? -25.232 26.297 -50.020 1.00 60.53 101 PRO A O 1
ATOM 836 N N . PRO A 1 102 ? -24.263 26.237 -52.055 1.00 60.28 102 PRO A N 1
ATOM 837 C CA . PRO A 1 102 ? -25.404 26.807 -52.769 1.00 60.28 102 PRO A CA 1
ATOM 838 C C . PRO A 1 102 ? -26.633 25.887 -52.712 1.00 60.28 102 PRO A C 1
ATOM 840 O O . PRO A 1 102 ? -26.522 24.668 -52.832 1.00 60.28 102 PRO A O 1
ATOM 843 N N . GLN A 1 103 ? -27.815 26.487 -52.541 1.00 53.03 103 GLN A N 1
ATOM 844 C CA . GLN A 1 103 ? -29.103 25.792 -52.571 1.00 53.03 103 GLN A CA 1
ATOM 845 C C . GLN A 1 103 ? -29.450 25.326 -53.991 1.00 53.03 103 GLN A C 1
ATOM 847 O O . GLN A 1 103 ? -29.387 26.106 -54.942 1.00 53.03 103 GLN A O 1
ATOM 852 N N . THR A 1 104 ? -29.886 24.074 -54.117 1.00 64.31 104 THR A N 1
ATOM 853 C CA . THR A 1 104 ? -30.471 23.522 -55.346 1.00 64.31 104 THR A CA 1
ATOM 854 C C . THR A 1 104 ? -31.990 23.771 -55.350 1.00 64.31 104 THR A C 1
ATOM 856 O O . THR A 1 104 ? -32.643 23.410 -54.367 1.00 64.31 104 THR A O 1
ATOM 859 N N . PRO A 1 105 ? -32.587 24.360 -56.407 1.00 50.81 105 PRO A N 1
ATOM 860 C CA . PRO A 1 105 ? -34.033 24.543 -56.506 1.00 50.81 105 PRO A CA 1
ATOM 861 C C . PRO A 1 105 ? -34.740 23.252 -56.958 1.00 50.81 105 PRO A C 1
ATOM 863 O O . PRO A 1 105 ? -34.189 22.464 -57.725 1.00 50.81 105 PRO A O 1
ATOM 866 N N . GLY A 1 106 ? -35.944 23.033 -56.417 1.00 48.75 106 GLY A N 1
ATOM 867 C CA . GLY A 1 106 ? -36.706 21.781 -56.487 1.00 48.75 106 GLY A CA 1
ATOM 868 C C . GLY A 1 106 ? -37.563 21.556 -57.737 1.00 48.75 106 GLY A C 1
ATOM 869 O O . GLY A 1 106 ? -37.613 22.400 -58.624 1.00 48.75 106 GLY A O 1
ATOM 870 N N . ALA A 1 107 ? -38.244 20.402 -57.757 1.00 42.72 107 ALA A N 1
ATOM 871 C CA . ALA A 1 107 ? -39.509 20.150 -58.460 1.00 42.72 107 ALA A CA 1
ATOM 872 C C . ALA A 1 107 ? -40.109 18.785 -58.031 1.00 42.72 107 ALA A C 1
ATOM 874 O O . ALA A 1 107 ? -39.642 17.721 -58.422 1.00 42.72 107 ALA A O 1
ATOM 875 N N . ASP A 1 108 ? -41.081 18.851 -57.127 1.00 44.12 108 ASP A N 1
ATOM 876 C CA . ASP A 1 108 ? -42.475 18.403 -57.259 1.00 44.12 108 ASP A CA 1
ATOM 877 C C . ASP A 1 108 ? -42.850 16.996 -57.783 1.00 44.12 108 ASP A C 1
ATOM 879 O O . ASP A 1 108 ? -42.694 16.686 -58.957 1.00 44.12 108 ASP A O 1
ATOM 883 N N . ASN A 1 109 ? -43.651 16.316 -56.939 1.00 44.16 109 ASN A N 1
ATOM 884 C CA . ASN A 1 109 ? -44.802 15.451 -57.280 1.00 44.16 109 ASN A CA 1
ATOM 885 C C . ASN A 1 109 ? -44.476 14.064 -57.903 1.00 44.16 109 ASN A C 1
ATOM 887 O O . ASN A 1 109 ? -43.531 13.919 -58.652 1.00 44.16 109 ASN A O 1
ATOM 891 N N . ARG A 1 110 ? -45.208 12.961 -57.709 1.00 40.75 110 ARG A N 1
ATOM 892 C CA . ARG A 1 110 ? -46.372 12.544 -56.908 1.00 40.75 110 ARG A CA 1
ATOM 893 C C . ARG A 1 110 ? -46.465 11.015 -57.114 1.00 40.75 110 ARG A C 1
ATOM 895 O O . ARG A 1 110 ? -46.198 10.537 -58.204 1.00 40.75 110 ARG A O 1
ATOM 902 N N . SER A 1 111 ? -47.009 10.309 -56.123 1.00 44.50 111 SER A N 1
ATOM 903 C CA . SER A 1 111 ? -47.873 9.120 -56.278 1.00 44.50 111 SER A CA 1
ATOM 904 C C . SER A 1 111 ? -47.340 7.744 -56.740 1.00 44.50 111 SER A C 1
ATOM 906 O O . SER A 1 111 ? -46.913 7.546 -57.866 1.00 44.50 111 SER A O 1
ATOM 908 N N . LEU A 1 112 ? -47.675 6.782 -55.862 1.00 39.78 112 LEU A N 1
ATOM 909 C CA . LEU A 1 112 ? -48.342 5.490 -56.103 1.00 39.78 112 LEU A CA 1
ATOM 910 C C . LEU A 1 112 ? -47.530 4.270 -56.586 1.00 39.78 112 LEU A C 1
ATOM 912 O O . LEU A 1 112 ? -47.134 4.168 -57.734 1.00 39.78 112 LEU A O 1
ATOM 916 N N . CYS A 1 113 ? -47.475 3.290 -55.668 1.00 45.50 113 CYS A N 1
ATOM 917 C CA . CYS A 1 113 ? -47.957 1.908 -55.827 1.00 45.50 113 CYS A CA 1
ATOM 918 C C . CYS A 1 113 ? -47.452 1.096 -57.033 1.00 45.50 113 CYS A C 1
ATOM 920 O O . CYS A 1 113 ? -47.819 1.385 -58.167 1.00 45.50 113 CYS A O 1
ATOM 922 N N . SER A 1 114 ? -46.779 -0.031 -56.765 1.00 36.75 114 SER A N 1
ATOM 923 C CA . SER A 1 114 ? -47.266 -1.388 -57.107 1.00 36.75 114 SER A CA 1
ATOM 924 C C . SER A 1 114 ? -46.248 -2.463 -56.700 1.00 36.75 114 SER A C 1
ATOM 926 O O . SER A 1 114 ? -45.058 -2.351 -56.976 1.00 36.75 114 SER A O 1
ATOM 928 N N . THR A 1 115 ? -46.736 -3.516 -56.046 1.00 43.84 115 THR A N 1
ATOM 929 C CA . THR A 1 115 ? -46.101 -4.847 -55.962 1.00 43.84 115 THR A CA 1
ATOM 930 C C . THR A 1 115 ? -46.252 -5.573 -57.317 1.00 43.84 115 THR A C 1
ATOM 932 O O . THR A 1 115 ? -47.074 -5.135 -58.126 1.00 43.84 115 THR A O 1
ATOM 935 N N . PRO A 1 116 ? -45.462 -6.625 -57.639 1.00 46.34 116 PRO A N 1
ATOM 936 C CA . PRO A 1 116 ? -45.743 -8.013 -57.203 1.00 46.34 116 PRO A CA 1
ATOM 937 C C . PRO A 1 116 ? -44.461 -8.805 -56.818 1.00 46.34 116 PRO A C 1
ATOM 939 O O . PRO A 1 116 ? -43.368 -8.504 -57.276 1.00 46.34 116 PRO A O 1
ATOM 942 N N . SER A 1 117 ? -44.480 -9.674 -55.800 1.00 39.06 117 SER A N 1
ATOM 943 C CA . SER A 1 117 ? -44.757 -11.133 -55.828 1.00 39.06 117 SER A CA 1
ATOM 944 C C . SER A 1 117 ? -43.995 -11.973 -56.865 1.00 39.06 117 SER A C 1
ATOM 946 O O . SER A 1 117 ? -44.206 -11.791 -58.061 1.00 39.06 117 SER A O 1
ATOM 948 N N . THR A 1 118 ? -43.249 -12.980 -56.367 1.00 38.06 118 THR A N 1
ATOM 949 C CA . THR A 1 118 ? -43.169 -14.411 -56.795 1.00 38.06 118 THR A CA 1
ATOM 950 C C . THR A 1 118 ? -41.742 -14.941 -56.545 1.00 38.06 118 THR A C 1
ATOM 952 O O . THR A 1 118 ? -40.812 -14.463 -57.178 1.00 38.06 118 THR A O 1
ATOM 955 N N . GLN A 1 119 ? -41.520 -15.669 -55.430 1.00 40.16 119 GLN A N 1
ATOM 956 C CA . GLN A 1 119 ? -41.278 -17.139 -55.335 1.00 40.16 119 GLN A CA 1
ATOM 957 C C . GLN A 1 119 ? -39.980 -17.572 -56.038 1.00 40.16 119 GLN A C 1
ATOM 959 O O . GLN A 1 119 ? -39.708 -17.119 -57.135 1.00 40.16 119 GLN A O 1
ATOM 964 N N . SER A 1 120 ? -39.112 -18.464 -55.578 1.00 44.16 120 SER A N 1
ATOM 965 C CA . SER A 1 120 ? -39.051 -19.571 -54.608 1.00 44.16 120 SER A CA 1
ATOM 966 C C . SER A 1 120 ? -37.587 -20.071 -54.762 1.00 44.16 120 SER A C 1
ATOM 968 O O . SER A 1 120 ? -36.945 -19.737 -55.752 1.00 44.16 120 SER A O 1
ATOM 970 N N . ALA A 1 121 ? -36.920 -20.888 -53.961 1.00 40.38 121 ALA A N 1
ATOM 971 C CA . ALA A 1 121 ? -37.136 -21.640 -52.742 1.00 40.38 121 ALA A CA 1
ATOM 972 C C . ALA A 1 121 ? -35.767 -22.300 -52.433 1.00 40.38 121 ALA A C 1
ATOM 974 O O . ALA A 1 121 ? -35.015 -22.543 -53.371 1.00 40.38 121 ALA A O 1
ATOM 975 N N . LEU A 1 122 ? -35.526 -22.616 -51.151 1.00 38.53 122 LEU A N 1
ATOM 976 C CA . LEU A 1 122 ? -34.856 -23.824 -50.619 1.00 38.53 122 LEU A CA 1
ATOM 977 C C . LEU A 1 122 ? -33.442 -24.165 -51.163 1.00 38.53 122 LEU A C 1
ATOM 979 O O . LEU A 1 122 ? -33.177 -24.214 -52.352 1.00 38.53 122 LEU A O 1
ATOM 983 N N . THR A 1 123 ? -32.462 -24.555 -50.350 1.00 41.94 123 THR A N 1
ATOM 984 C CA . THR A 1 123 ? -32.514 -25.748 -49.493 1.00 41.94 123 THR A CA 1
ATOM 985 C C . THR A 1 123 ? -31.288 -25.723 -48.560 1.00 41.94 123 THR A C 1
ATOM 987 O O . THR A 1 123 ? -30.160 -25.610 -49.033 1.00 41.94 123 THR A O 1
ATOM 990 N N . GLU A 1 124 ? -31.525 -25.821 -47.251 1.00 45.12 124 GLU A N 1
ATOM 991 C CA . G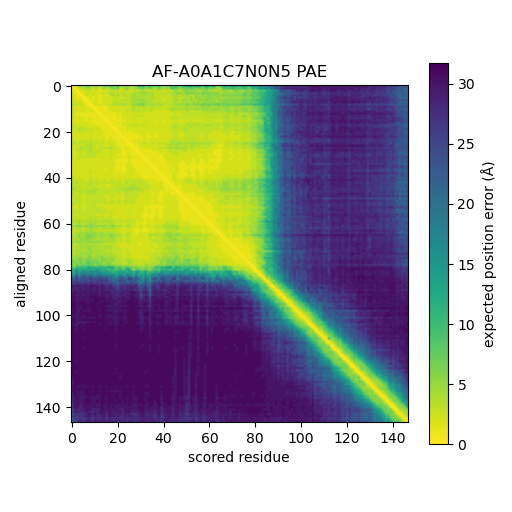LU A 1 124 ? -30.628 -26.456 -46.263 1.00 45.12 124 GLU A CA 1
ATOM 992 C C . GLU A 1 124 ? -30.486 -27.953 -46.611 1.00 45.12 124 GLU A C 1
ATOM 994 O O . GLU A 1 124 ? -31.410 -28.497 -47.219 1.00 45.12 124 GLU A O 1
ATOM 999 N N . PRO A 1 125 ? -29.401 -28.659 -46.243 1.00 52.56 125 PRO A N 1
ATOM 1000 C CA . PRO A 1 125 ? -29.459 -29.369 -44.958 1.00 52.56 125 PRO A CA 1
ATOM 1001 C C . PRO A 1 125 ? -28.115 -29.533 -44.218 1.00 52.56 125 PRO A C 1
ATOM 1003 O O . PRO A 1 125 ? -27.118 -30.004 -44.762 1.00 52.56 125 PRO A O 1
ATOM 1006 N N . ASP A 1 126 ? -28.141 -29.171 -42.936 1.00 37.66 126 ASP A N 1
ATOM 1007 C CA . ASP A 1 126 ? -27.902 -30.008 -41.743 1.00 37.66 126 ASP A CA 1
ATOM 1008 C C . ASP A 1 126 ? -27.300 -31.424 -41.918 1.00 37.66 126 ASP A C 1
ATOM 1010 O O . ASP A 1 126 ? -27.825 -32.231 -42.687 1.00 37.66 126 ASP A O 1
ATOM 1014 N N . SER A 1 127 ? -26.303 -31.780 -41.085 1.00 44.00 127 SER A N 1
ATOM 1015 C CA . SER A 1 127 ? -26.404 -32.936 -40.159 1.00 44.00 127 SER A CA 1
ATOM 1016 C C . SER A 1 127 ? -25.094 -33.342 -39.451 1.00 44.00 127 SER A C 1
ATOM 1018 O O . SER A 1 127 ? -24.161 -33.860 -40.057 1.00 44.00 127 SER A O 1
ATOM 1020 N N . THR A 1 128 ? -25.146 -33.221 -38.116 1.00 40.59 128 THR A N 1
ATOM 1021 C CA . THR A 1 128 ? -24.880 -34.250 -37.071 1.00 40.59 128 THR A CA 1
ATOM 1022 C C . THR A 1 128 ? -23.500 -34.891 -36.828 1.00 40.59 128 THR A C 1
ATOM 1024 O O . THR A 1 128 ? -22.839 -35.375 -37.738 1.00 40.59 128 THR A O 1
ATOM 1027 N N . GLY A 1 129 ? -23.204 -35.106 -35.530 1.00 36.00 129 GLY A N 1
ATOM 1028 C CA . GLY A 1 129 ? -22.468 -36.284 -35.024 1.00 36.00 129 GLY A CA 1
ATOM 1029 C C . GLY A 1 129 ? -21.316 -35.965 -34.056 1.00 36.00 129 GLY A C 1
ATOM 1030 O O . GLY A 1 129 ? -20.195 -35.760 -34.497 1.00 36.00 129 GLY A O 1
ATOM 1031 N N . LEU A 1 130 ? -21.544 -35.750 -32.754 1.00 37.09 130 LEU A N 1
ATOM 1032 C CA . LEU A 1 130 ? -21.499 -36.775 -31.686 1.00 37.09 130 LEU A CA 1
ATOM 1033 C C . LEU A 1 130 ? -20.226 -37.649 -31.684 1.00 37.09 130 LEU A C 1
ATOM 1035 O O . LEU A 1 130 ? -20.188 -38.675 -32.350 1.00 37.09 130 LEU A O 1
ATOM 1039 N N . TYR A 1 131 ? -19.247 -37.289 -30.843 1.00 40.38 131 TYR A N 1
ATOM 1040 C CA . TYR A 1 131 ? -18.315 -38.240 -30.224 1.00 40.38 131 TYR A CA 1
ATOM 1041 C C . TYR A 1 131 ? -18.029 -37.837 -28.773 1.00 40.38 131 TYR A C 1
ATOM 1043 O O . TYR A 1 131 ? -17.415 -36.808 -28.492 1.00 40.38 131 TYR A O 1
ATOM 1051 N N . ASP A 1 132 ? -18.491 -38.699 -27.872 1.00 40.12 132 ASP A N 1
ATOM 1052 C CA . ASP A 1 132 ? -17.986 -38.905 -26.520 1.00 40.12 132 ASP A CA 1
ATOM 1053 C C . ASP A 1 132 ? -16.458 -39.052 -26.500 1.00 40.12 132 ASP A C 1
ATOM 1055 O O . ASP A 1 132 ? -15.892 -39.691 -27.387 1.00 40.12 132 ASP A O 1
ATOM 1059 N N . ASN A 1 133 ? -15.802 -38.576 -25.436 1.00 38.06 133 ASN A N 1
ATOM 1060 C CA . ASN A 1 133 ? -14.753 -39.352 -24.769 1.00 38.06 133 ASN A CA 1
ATOM 1061 C C . ASN A 1 133 ? -14.427 -38.800 -23.373 1.00 38.06 133 ASN A C 1
ATOM 1063 O O . ASN A 1 133 ? -13.834 -37.742 -23.174 1.00 38.06 133 ASN A O 1
ATOM 1067 N N . GLN A 1 134 ? -14.789 -39.624 -22.403 1.00 35.91 134 GLN A N 1
ATOM 1068 C CA . GLN A 1 134 ? -14.468 -39.575 -20.992 1.00 35.91 134 GLN A CA 1
ATOM 1069 C C . GLN A 1 134 ? -12.982 -39.893 -20.745 1.00 35.91 134 GLN A C 1
ATOM 1071 O O . GLN A 1 134 ? -12.525 -40.987 -21.067 1.00 35.91 134 GLN A O 1
ATOM 1076 N N . LYS A 1 135 ? -12.240 -39.007 -20.064 1.00 47.91 135 LYS A N 1
ATOM 1077 C CA . LYS A 1 135 ? -11.036 -39.392 -19.302 1.00 47.91 135 LYS A CA 1
ATOM 1078 C C . LYS A 1 135 ? -11.005 -38.721 -17.931 1.00 47.91 135 LYS A C 1
ATOM 1080 O O . LYS A 1 135 ? -10.768 -37.527 -17.792 1.00 47.91 135 LYS A O 1
ATOM 1085 N N . LYS A 1 136 ? -11.223 -39.565 -16.917 1.00 42.16 136 LYS A N 1
ATOM 1086 C CA . LYS A 1 136 ? -10.843 -39.369 -15.516 1.00 42.16 136 LYS A CA 1
ATOM 1087 C C . LYS A 1 136 ? -9.347 -39.056 -15.424 1.00 42.16 136 LYS A C 1
ATOM 1089 O O . LYS A 1 136 ? -8.534 -39.808 -15.952 1.00 42.16 136 LYS A O 1
ATOM 1094 N N . GLY A 1 137 ? -9.010 -38.014 -14.675 1.00 39.81 137 GLY A N 1
ATOM 1095 C CA . GLY A 1 137 ? -7.657 -37.698 -14.232 1.00 39.81 137 GLY A CA 1
ATOM 1096 C C . GLY A 1 137 ? -7.716 -37.105 -12.832 1.00 39.81 137 GLY A C 1
ATOM 1097 O O . GLY A 1 137 ? -7.763 -35.894 -12.667 1.00 39.81 137 GLY A O 1
ATOM 1098 N N . ASN A 1 138 ? -7.790 -37.985 -11.838 1.00 39.34 138 ASN A N 1
ATOM 1099 C CA . ASN A 1 138 ? -7.552 -37.676 -10.435 1.00 39.34 138 ASN A CA 1
ATOM 1100 C C . ASN A 1 138 ? -6.047 -37.420 -10.248 1.00 39.34 138 ASN A C 1
ATOM 1102 O O . ASN A 1 138 ? -5.268 -38.355 -10.413 1.00 39.34 138 ASN A O 1
ATOM 1106 N N . LEU A 1 139 ? -5.653 -36.196 -9.900 1.00 51.59 139 LEU A N 1
ATOM 1107 C CA . LEU A 1 139 ? -4.429 -35.943 -9.140 1.00 51.59 139 LEU A CA 1
ATOM 1108 C C . LEU A 1 139 ? -4.737 -34.922 -8.046 1.00 51.59 139 LEU A C 1
ATOM 1110 O O . LEU A 1 139 ? -4.576 -33.713 -8.200 1.00 51.59 139 LEU A O 1
ATOM 1114 N N . ASP A 1 140 ? -5.195 -35.469 -6.927 1.00 46.75 140 ASP A N 1
ATOM 1115 C CA . ASP A 1 140 ? -4.871 -34.972 -5.601 1.00 46.75 140 ASP A CA 1
ATOM 1116 C C . ASP A 1 140 ? -3.360 -34.693 -5.510 1.00 46.75 140 ASP A C 1
ATOM 1118 O O . ASP A 1 140 ? -2.526 -35.578 -5.713 1.00 46.75 140 ASP A O 1
ATOM 1122 N N . SER A 1 141 ? -2.993 -33.441 -5.266 1.00 50.47 141 SER A N 1
ATOM 1123 C CA . SER A 1 141 ? -1.660 -33.049 -4.810 1.00 50.47 141 SER A CA 1
ATOM 1124 C C . SER A 1 141 ? -1.788 -31.729 -4.070 1.00 50.47 141 SER A C 1
ATOM 1126 O O . SER A 1 141 ? -1.688 -30.636 -4.625 1.00 50.47 141 SER A O 1
ATOM 1128 N N . GLN A 1 142 ? -2.056 -31.880 -2.779 1.00 48.97 142 GLN A N 1
ATOM 1129 C CA . GLN A 1 142 ? -1.877 -30.885 -1.736 1.00 48.97 142 GLN A CA 1
ATOM 1130 C C . GLN A 1 142 ? -0.552 -30.127 -1.915 1.00 48.97 142 GLN A C 1
ATOM 1132 O O . GLN A 1 142 ? 0.512 -30.610 -1.536 1.00 48.97 142 GLN A O 1
ATOM 1137 N N . LEU A 1 143 ? -0.612 -28.893 -2.411 1.00 44.69 143 LEU A N 1
ATOM 1138 C CA . LEU A 1 143 ? 0.460 -27.922 -2.212 1.00 44.69 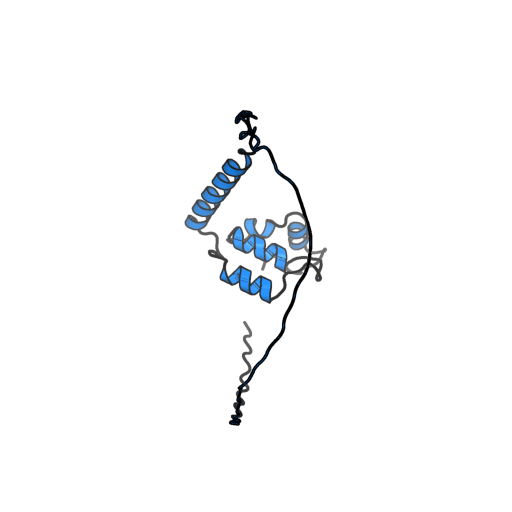143 LEU A CA 1
ATOM 1139 C C . LEU A 1 143 ? 0.203 -27.189 -0.893 1.00 44.69 143 LEU A C 1
ATOM 1141 O O . LEU A 1 143 ? -0.307 -26.072 -0.854 1.00 44.69 143 LEU A O 1
ATOM 1145 N N . ARG A 1 144 ? 0.558 -27.853 0.214 1.00 48.78 144 ARG A N 1
ATOM 1146 C CA . ARG A 1 144 ? 0.894 -27.165 1.463 1.00 48.78 144 ARG A CA 1
ATOM 1147 C C . ARG A 1 144 ? 2.238 -26.472 1.249 1.00 48.78 144 ARG A C 1
ATOM 1149 O O . ARG A 1 144 ? 3.270 -27.134 1.264 1.00 48.78 144 ARG A O 1
ATOM 1156 N N . ILE A 1 145 ? 2.233 -25.154 1.090 1.00 45.25 145 ILE A N 1
ATOM 1157 C CA . ILE A 1 145 ? 3.428 -24.344 1.342 1.00 45.25 145 ILE A CA 1
ATOM 1158 C C . ILE A 1 145 ? 3.217 -23.664 2.691 1.00 45.25 145 ILE A C 1
ATOM 1160 O O . ILE A 1 145 ? 2.437 -22.726 2.823 1.00 45.25 145 ILE A O 1
ATOM 1164 N N . VAL A 1 146 ? 3.887 -24.223 3.696 1.00 45.22 146 VAL A N 1
ATOM 1165 C CA . VAL A 1 146 ? 4.188 -23.579 4.973 1.00 45.22 146 VAL A CA 1
ATOM 1166 C C . VAL A 1 146 ? 5.612 -23.059 4.842 1.00 45.22 146 VAL A C 1
ATOM 1168 O O . VAL A 1 146 ? 6.527 -23.878 4.847 1.00 45.22 146 VAL A O 1
ATOM 1171 N N . VAL A 1 147 ? 5.780 -21.741 4.714 1.00 46.06 147 VAL A N 1
ATOM 1172 C CA . VAL A 1 147 ? 6.921 -20.966 5.237 1.00 46.06 147 VAL A CA 1
ATOM 1173 C C . VAL A 1 147 ? 6.409 -19.574 5.580 1.00 46.06 147 VAL A C 1
ATOM 1175 O O . VAL A 1 147 ? 5.786 -18.954 4.689 1.00 46.06 147 VAL A O 1
#

Foldseek 3Di:
DQWPDCDPPTPSNVVCVVPVCSCVVVFQFAPLLSVLVSLCPDPDPVSRDDPVRSVVSVVVDPTGGNDPVRVVVVVVVVVVVVVVVPPPDPDPPDDPDDDDDDDDDDDDDDDDDDDDDDDDDDDDDDDDDDDDDDDDDDDDDDPDDDD

Secondary structure (DSSP, 8-state):
---SSSSTT-HHHHHHHH-TTHHHHHS-B-HHHHHHHHHHT-SSTTTSPPHHHHHHHHHH-S-SB--HHHHHHHHHHHHHHHHHHS-----------PPPPPPPP------------------------------------------

Mean predicted aligned error: 18.55 Å

Radius of gyration: 33.63 Å; Cα contacts (8 Å, |Δi|>4): 65; chains: 1; bounding box: 67×71×78 Å

Sequence (147 aa):
NPWRLASLEDETFCGFLQDPNLLLKILPISIELNRILKRIFCLDPHRRITLDELHARISRCAHFTRTPEVIRYETMMLLNKKKKKTMKIQLPSTQLDLPSPPQTPGADNRSLCSTPSTQSALTEPDSTGLYDNQKKGNLDSQLRIVV

Solvent-accessible surface area (backbone atoms only — not comparable to full-atom values): 10160 Å² total; per-residue (Å²): 128,87,52,96,48,98,40,87,86,29,68,54,35,43,44,33,74,76,37,70,58,44,62,52,74,79,38,67,39,17,75,66,40,42,57,52,49,53,33,64,70,34,85,52,71,90,75,27,63,50,71,70,59,45,51,59,48,56,77,68,54,89,45,62,54,48,44,75,67,48,50,52,52,51,51,54,53,52,54,53,53,54,63,60,67,73,66,78,77,87,77,81,86,75,84,80,86,73,84,79,80,85,86,81,86,88,83,83,89,80,86,80,89,82,86,82,91,81,89,86,78,89,78,85,81,90,83,89,81,90,79,89,83,92,76,91,78,90,76,90,72,87,82,80,82,88,129

Organism: NCBI:txid101091